Protein AF-A0A317H7R2-F1 (afdb_monomer)

Solvent-accessible surface area (backbone atoms only — not comparable to full-atom values): 7758 Å² total; per-residue (Å²): 132,55,76,67,57,53,51,50,55,53,49,49,56,51,42,71,75,39,52,66,72,58,45,40,70,77,37,49,67,60,42,48,53,51,49,52,54,48,41,72,77,32,52,66,64,45,52,50,52,52,50,52,52,50,52,54,27,52,51,52,42,46,50,53,43,46,78,61,69,45,32,14,74,84,82,58,56,56,90,51,72,85,49,46,42,78,44,60,78,50,73,88,76,59,88,72,79,92,72,51,65,94,66,59,69,70,59,52,52,61,56,50,72,55,33,46,41,20,31,60,65,60,45,49,35,38,76,72,64,77,42,90,133

Nearest PDB structures (foldseek):
  8fmh-assembly2_E  TM=5.798E-01  e=1.767E-01  Pseudomonas syringae

pLDDT: mean 85.84, std 14.34, range [45.94, 98.31]

Secondary structure (DSSP, 8-state):
--HHHHHHHHHHHHHHH-THHHHHHH-HHHHHHHHHHHHHH-HHHHHHHHHHHHHHHHHHHHHHHHHTTSS-TTT---S-GGGEEEEES-GGG--S--SSSSS-HHHHHHHHTTEEEEEHHHHHHHHTTSS--

Sequence (133 aa):
MTRSVRKYLSNKRWNERNPDRNWAKLHRKEATVRLAGWKIRNPEKYKQHMLNTKIARQNKLKQLKEDFGGKCKVCGYMKCMSALEFHHLDPKTKLFTISGGKAPWAEIVEEAKKCVLLCSNCHREVEEGLISL

Mean predicted aligned error: 9.08 Å

Structure (mmCIF, N/CA/C/O backbone):
data_AF-A0A317H7R2-F1
#
_entry.id   AF-A0A317H7R2-F1
#
loop_
_atom_site.group_PDB
_atom_site.id
_atom_site.type_symbol
_atom_site.label_atom_id
_atom_site.label_alt_id
_atom_site.label_comp_id
_atom_site.label_asym_id
_atom_site.label_entity_id
_atom_site.label_seq_id
_atom_site.pdbx_PDB_ins_code
_atom_site.Cartn_x
_atom_site.Cartn_y
_atom_site.Cartn_z
_atom_site.occupancy
_atom_site.B_iso_or_equiv
_atom_site.auth_seq_id
_atom_site.auth_comp_id
_atom_site.auth_asym_id
_atom_site.auth_atom_id
_at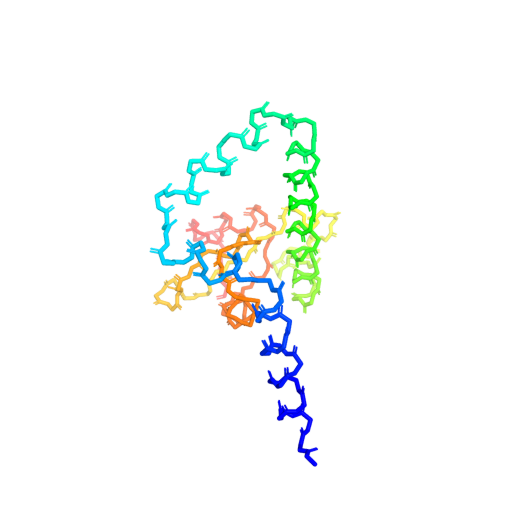om_site.pdbx_PDB_model_num
ATOM 1 N N . MET A 1 1 ? -18.210 0.129 -35.845 1.00 57.56 1 MET A N 1
ATOM 2 C CA . MET A 1 1 ? -17.219 -0.662 -35.069 1.00 57.56 1 MET A CA 1
ATOM 3 C C . MET A 1 1 ? -17.342 -0.321 -33.593 1.00 57.56 1 MET A C 1
ATOM 5 O O . MET A 1 1 ? -17.414 0.860 -33.270 1.00 57.56 1 MET A O 1
ATOM 9 N N . THR A 1 2 ? -17.367 -1.318 -32.704 1.00 59.19 2 THR A N 1
ATOM 10 C CA . THR A 1 2 ? -17.482 -1.083 -31.254 1.00 59.19 2 THR A CA 1
ATOM 11 C C . THR A 1 2 ? -16.229 -0.391 -30.702 1.00 59.19 2 THR A C 1
ATOM 13 O O . THR A 1 2 ? -15.130 -0.509 -31.254 1.00 59.19 2 THR A O 1
ATOM 16 N N . ARG A 1 3 ? -16.373 0.334 -29.584 1.00 45.97 3 ARG A N 1
ATOM 17 C CA . ARG A 1 3 ? -15.266 1.043 -28.909 1.00 45.97 3 ARG A CA 1
ATOM 18 C C . ARG A 1 3 ? -14.098 0.101 -28.568 1.00 45.97 3 ARG A C 1
ATOM 20 O O . ARG A 1 3 ? -12.939 0.504 -28.643 1.00 45.97 3 ARG A O 1
ATOM 27 N N . SER A 1 4 ? -14.416 -1.164 -28.281 1.00 48.97 4 SER A N 1
ATOM 28 C CA . SER A 1 4 ? -13.451 -2.243 -28.043 1.00 48.97 4 SER A CA 1
ATOM 29 C C . SER A 1 4 ? -12.624 -2.573 -29.295 1.00 48.97 4 SER A C 1
ATOM 31 O O . SER A 1 4 ? -11.393 -2.559 -29.250 1.00 48.97 4 SER A O 1
ATOM 33 N N . VAL A 1 5 ? -13.279 -2.736 -30.451 1.00 57.38 5 VAL A N 1
ATOM 34 C CA . VAL A 1 5 ? -12.617 -3.038 -31.734 1.00 57.38 5 VAL A CA 1
ATOM 35 C C . VAL A 1 5 ? -11.703 -1.891 -32.180 1.00 57.38 5 VAL A C 1
ATOM 37 O O . VAL A 1 5 ? -10.583 -2.126 -32.630 1.00 57.38 5 VAL A O 1
ATOM 40 N N . ARG A 1 6 ? -12.117 -0.632 -31.978 1.00 53.28 6 ARG A N 1
ATOM 41 C CA . ARG A 1 6 ? -11.296 0.549 -32.315 1.00 53.28 6 ARG A CA 1
ATOM 42 C C . ARG A 1 6 ? -10.013 0.627 -31.479 1.00 53.28 6 ARG A C 1
ATOM 44 O O . ARG A 1 6 ? -8.946 0.918 -32.015 1.00 53.28 6 ARG A O 1
ATOM 51 N N . LYS A 1 7 ? -10.104 0.320 -30.179 1.00 45.94 7 LYS A N 1
ATOM 52 C CA . LYS A 1 7 ? -8.955 0.284 -29.260 1.00 45.94 7 LYS A CA 1
ATOM 53 C C . LYS A 1 7 ? -7.995 -0.858 -29.603 1.00 45.94 7 LYS A C 1
ATOM 55 O O . LYS A 1 7 ? -6.784 -0.649 -29.601 1.00 45.94 7 LYS A O 1
ATOM 60 N N . TYR A 1 8 ? -8.525 -2.030 -29.960 1.00 61.28 8 TYR A N 1
ATOM 61 C CA . TYR A 1 8 ? -7.722 -3.162 -30.426 1.00 61.28 8 TYR A CA 1
ATOM 62 C C . TYR A 1 8 ? -6.954 -2.831 -31.713 1.00 61.28 8 TYR A C 1
ATOM 64 O O . TYR A 1 8 ? -5.736 -2.984 -31.746 1.00 61.28 8 TYR A O 1
ATOM 72 N N . LEU A 1 9 ? -7.624 -2.296 -32.740 1.00 60.50 9 LEU A N 1
ATOM 73 C CA . LEU A 1 9 ? -6.987 -1.937 -34.015 1.00 60.50 9 LEU A CA 1
ATOM 74 C C . LEU A 1 9 ? -5.954 -0.807 -33.866 1.00 60.50 9 LEU A C 1
ATOM 76 O O . LEU A 1 9 ? -4.895 -0.854 -34.491 1.00 60.50 9 LEU A O 1
ATOM 80 N N . SER A 1 10 ? -6.224 0.177 -33.002 1.00 61.72 10 SER A N 1
ATOM 81 C CA . SER A 1 10 ? -5.265 1.238 -32.666 1.00 61.72 10 SER A CA 1
ATOM 82 C C . SER A 1 10 ? -4.021 0.680 -31.972 1.00 61.72 10 SER A C 1
ATOM 84 O O . SER A 1 10 ? -2.902 1.046 -32.325 1.00 61.72 10 SER A O 1
ATOM 86 N N . ASN A 1 11 ? -4.200 -0.238 -31.017 1.00 56.22 11 ASN A N 1
ATOM 87 C CA . ASN A 1 11 ? -3.087 -0.915 -30.353 1.00 56.22 11 ASN A CA 1
ATOM 88 C C . ASN A 1 11 ? -2.312 -1.818 -31.321 1.00 56.22 11 ASN A C 1
ATOM 90 O O . ASN A 1 11 ? -1.088 -1.850 -31.258 1.00 56.22 11 ASN A O 1
ATOM 94 N N . LYS A 1 12 ? -3.000 -2.511 -32.238 1.00 60.38 12 LYS A N 1
ATOM 95 C CA . LYS A 1 12 ? -2.384 -3.363 -33.263 1.00 60.38 12 LYS A CA 1
ATOM 96 C C . LYS A 1 12 ? -1.465 -2.548 -34.179 1.00 60.38 12 LYS A C 1
ATOM 98 O O . LYS A 1 12 ? -0.279 -2.847 -34.240 1.00 60.38 12 LYS A O 1
ATOM 103 N N . ARG A 1 13 ? -1.959 -1.445 -34.755 1.00 62.78 13 ARG A N 1
ATOM 104 C CA . ARG A 1 13 ? -1.149 -0.524 -35.579 1.00 62.78 13 ARG A CA 1
ATOM 105 C C . ARG A 1 13 ? 0.015 0.104 -34.811 1.00 62.78 13 ARG A C 1
ATOM 107 O O . ARG A 1 13 ? 1.092 0.296 -35.365 1.00 62.78 13 ARG A O 1
ATOM 114 N N . TRP A 1 14 ? -0.188 0.441 -33.537 1.00 55.31 14 TRP A N 1
ATOM 115 C CA . TRP A 1 14 ? 0.873 0.991 -32.691 1.00 55.31 14 TRP A CA 1
ATOM 116 C C . TRP A 1 14 ? 1.971 -0.047 -32.407 1.00 55.31 14 TRP A C 1
ATOM 118 O O . TRP A 1 14 ? 3.150 0.298 -32.442 1.00 55.31 14 TRP A O 1
ATOM 128 N N . ASN A 1 15 ? 1.594 -1.312 -32.185 1.00 56.88 15 ASN A N 1
ATOM 129 C CA . ASN A 1 15 ? 2.515 -2.433 -31.969 1.00 56.88 15 ASN A CA 1
ATOM 130 C C . ASN A 1 15 ? 3.248 -2.850 -33.256 1.00 56.88 15 ASN A C 1
ATOM 132 O O . ASN A 1 15 ? 4.425 -3.179 -33.189 1.00 56.88 15 ASN A O 1
ATOM 136 N N . GLU A 1 16 ? 2.591 -2.794 -34.418 1.00 63.56 16 GLU A N 1
ATOM 137 C CA . GLU A 1 16 ? 3.219 -3.016 -35.733 1.00 63.56 16 GLU A CA 1
ATOM 138 C C . GLU A 1 16 ? 4.296 -1.957 -36.027 1.00 63.56 16 GLU A C 1
ATOM 140 O O . GLU A 1 16 ? 5.357 -2.277 -36.549 1.00 63.56 16 GLU A O 1
ATOM 145 N N . ARG A 1 17 ? 4.059 -0.699 -35.624 1.00 61.34 17 ARG A N 1
ATOM 146 C CA . ARG A 1 17 ? 5.021 0.414 -35.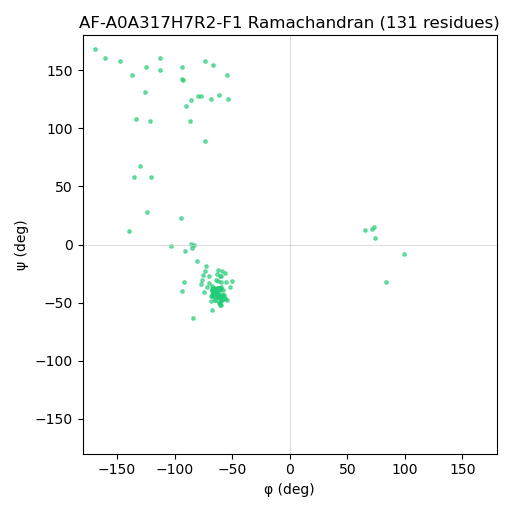745 1.00 61.34 17 ARG A CA 1
ATOM 147 C C . ARG A 1 17 ? 6.090 0.445 -34.646 1.00 61.34 17 ARG A C 1
ATOM 149 O O . ARG A 1 17 ? 7.065 1.173 -34.778 1.00 61.34 17 ARG A O 1
ATOM 156 N N . ASN A 1 18 ? 5.904 -0.307 -33.561 1.00 54.84 18 ASN A N 1
ATOM 157 C CA . ASN A 1 18 ? 6.843 -0.421 -32.439 1.00 54.84 18 ASN 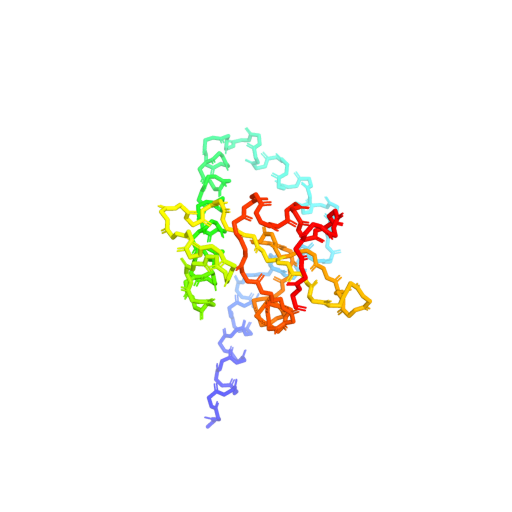A CA 1
ATOM 158 C C . ASN A 1 18 ? 7.099 -1.908 -32.118 1.00 54.84 18 ASN A C 1
ATOM 160 O O . ASN A 1 18 ? 6.690 -2.388 -31.049 1.00 54.84 18 ASN A O 1
ATOM 164 N N . PRO A 1 19 ? 7.771 -2.646 -33.024 1.00 54.41 19 PRO A N 1
ATOM 165 C CA . PRO A 1 19 ? 7.996 -4.092 -32.894 1.00 54.41 19 PRO A CA 1
ATOM 166 C C . PRO A 1 19 ? 8.765 -4.472 -31.613 1.00 54.41 19 PRO A C 1
ATOM 168 O O . PRO A 1 19 ? 8.585 -5.568 -31.074 1.00 54.41 19 PRO A O 1
ATOM 171 N N . ASP A 1 20 ? 9.525 -3.525 -31.055 1.00 59.12 20 ASP A N 1
ATOM 172 C CA . ASP A 1 20 ? 10.260 -3.610 -29.788 1.00 59.12 20 ASP A CA 1
ATOM 173 C C . ASP A 1 20 ? 9.424 -4.114 -28.592 1.00 59.12 20 ASP A C 1
ATOM 175 O O . ASP A 1 20 ? 9.965 -4.785 -27.707 1.00 59.12 20 ASP A O 1
ATOM 179 N N . ARG A 1 21 ? 8.105 -3.846 -28.541 1.00 56.94 21 ARG A N 1
ATOM 180 C CA . ARG A 1 21 ? 7.256 -4.295 -27.414 1.00 56.94 21 ARG A CA 1
ATOM 181 C C . ARG A 1 21 ? 7.021 -5.808 -27.377 1.00 56.94 21 ARG A C 1
ATOM 183 O O . ARG A 1 21 ? 6.888 -6.355 -26.282 1.00 56.94 21 ARG A O 1
ATOM 190 N N . ASN A 1 22 ? 6.951 -6.474 -28.531 1.00 62.88 22 ASN A N 1
ATOM 191 C CA . ASN A 1 22 ? 6.857 -7.938 -28.605 1.00 62.88 22 ASN A CA 1
ATOM 192 C C . ASN A 1 22 ? 8.241 -8.584 -28.723 1.00 62.88 22 ASN A C 1
ATOM 194 O O . ASN A 1 22 ? 8.452 -9.647 -28.139 1.00 62.88 22 ASN A O 1
ATOM 198 N N . TRP A 1 23 ? 9.200 -7.915 -29.376 1.00 71.06 23 TRP A N 1
ATOM 199 C CA . TRP A 1 23 ? 10.588 -8.373 -29.454 1.00 71.06 23 TRP A CA 1
ATOM 200 C C . TRP A 1 23 ? 11.176 -8.628 -28.064 1.00 71.06 23 TRP A C 1
ATOM 202 O O . TRP A 1 23 ? 11.664 -9.721 -27.808 1.00 71.06 23 TRP A O 1
ATOM 212 N N . ALA A 1 24 ? 11.009 -7.697 -27.116 1.00 70.56 24 ALA A N 1
ATOM 213 C CA . ALA A 1 24 ? 11.544 -7.858 -25.761 1.00 70.56 24 ALA A CA 1
ATOM 214 C C . ALA A 1 24 ? 10.941 -9.040 -24.975 1.00 70.56 24 ALA A C 1
ATOM 216 O O . ALA A 1 24 ? 11.588 -9.575 -24.074 1.00 70.56 24 ALA A O 1
ATOM 217 N N . LYS A 1 25 ? 9.709 -9.461 -25.302 1.00 75.12 25 LYS A N 1
ATOM 218 C CA . LYS A 1 25 ? 9.090 -10.657 -24.705 1.00 75.12 25 LYS A CA 1
ATOM 219 C C . LYS A 1 25 ? 9.689 -11.943 -25.272 1.00 75.12 25 LYS A C 1
ATOM 221 O O . LYS A 1 25 ? 9.910 -12.881 -24.512 1.00 75.12 25 LYS A O 1
ATOM 226 N N . LEU A 1 26 ? 9.938 -11.959 -26.581 1.00 79.19 26 LEU A N 1
ATOM 227 C CA . LEU A 1 26 ? 10.513 -13.091 -27.311 1.00 79.19 26 LEU A CA 1
ATOM 228 C C . LEU A 1 26 ? 12.033 -13.219 -27.082 1.00 79.19 26 LEU A C 1
ATOM 230 O O . LEU A 1 26 ? 12.552 -14.324 -27.059 1.00 79.19 26 LEU A O 1
ATOM 234 N N . HIS A 1 27 ? 12.727 -12.100 -26.860 1.00 80.94 27 HIS A N 1
ATOM 235 C CA . HIS A 1 27 ? 14.190 -11.978 -26.782 1.00 80.94 27 HIS A CA 1
ATOM 236 C C . HIS A 1 27 ? 14.585 -11.423 -25.409 1.00 80.94 27 HIS A C 1
ATOM 238 O O . HIS A 1 27 ? 15.136 -10.328 -25.259 1.00 80.94 27 HIS A O 1
ATOM 244 N N . ARG A 1 28 ? 14.180 -12.136 -24.352 1.00 77.25 28 ARG A N 1
ATOM 245 C CA . ARG A 1 28 ? 14.269 -11.638 -22.970 1.00 77.25 28 ARG A CA 1
ATOM 246 C C . ARG A 1 28 ? 15.721 -11.373 -22.546 1.00 77.25 28 ARG A C 1
ATOM 248 O O . ARG A 1 28 ? 15.979 -10.400 -21.830 1.00 77.25 28 ARG A O 1
ATOM 255 N N . LYS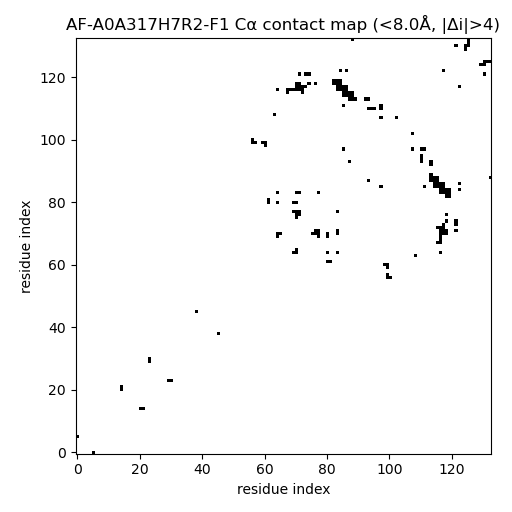 A 1 29 ? 16.664 -12.222 -22.975 1.00 83.31 29 LYS A N 1
ATOM 256 C CA . LYS A 1 29 ? 18.094 -12.106 -22.634 1.00 83.31 29 LYS A CA 1
ATOM 257 C C . LYS A 1 29 ? 18.700 -10.869 -23.299 1.00 83.31 29 LYS A C 1
ATOM 259 O O . LYS A 1 29 ? 19.284 -10.026 -22.625 1.00 83.31 29 LYS A O 1
ATOM 264 N N . GLU A 1 30 ? 18.459 -10.699 -24.589 1.00 81.62 30 GLU A N 1
ATOM 265 C CA . GLU A 1 30 ? 18.934 -9.589 -25.409 1.00 81.62 30 GLU A CA 1
ATOM 266 C C . GLU A 1 30 ? 18.320 -8.262 -24.956 1.00 81.62 30 GLU A C 1
ATOM 268 O O . GLU A 1 30 ? 19.019 -7.258 -24.827 1.00 81.62 30 GLU A O 1
ATOM 273 N N . ALA A 1 31 ? 17.028 -8.251 -24.619 1.00 80.56 31 ALA A N 1
ATOM 274 C CA . ALA A 1 31 ? 16.364 -7.084 -24.046 1.00 80.56 31 ALA A CA 1
ATOM 275 C C . ALA A 1 31 ? 16.968 -6.674 -22.697 1.00 80.56 31 ALA A C 1
ATOM 277 O O . ALA A 1 31 ? 17.114 -5.479 -22.425 1.00 80.56 31 ALA A O 1
ATOM 278 N N . THR A 1 32 ? 17.356 -7.651 -21.871 1.00 85.38 32 THR A N 1
ATOM 279 C CA . THR A 1 32 ? 18.020 -7.407 -20.584 1.00 85.38 32 THR A CA 1
ATOM 280 C C . THR A 1 32 ? 19.387 -6.766 -20.795 1.00 85.38 32 THR A C 1
ATOM 282 O O . THR A 1 32 ? 19.677 -5.735 -20.186 1.00 85.38 32 THR A O 1
ATOM 285 N N . VAL A 1 33 ? 20.193 -7.315 -21.708 1.00 85.88 33 VAL A N 1
ATOM 286 C CA . VAL A 1 33 ? 21.509 -6.768 -22.070 1.00 85.88 33 VAL A CA 1
ATOM 287 C C . VAL A 1 33 ? 21.374 -5.362 -22.662 1.00 85.88 33 VAL A C 1
ATOM 289 O O . VAL A 1 33 ? 22.071 -4.439 -22.240 1.00 85.88 33 VAL A O 1
ATOM 292 N N . ARG A 1 34 ? 20.417 -5.149 -23.575 1.00 84.88 34 ARG A N 1
ATOM 293 C CA . ARG A 1 34 ? 20.145 -3.836 -24.180 1.00 84.88 34 ARG A CA 1
ATOM 294 C C . ARG A 1 34 ? 19.778 -2.799 -23.124 1.00 84.88 34 ARG A C 1
ATOM 296 O O . ARG A 1 34 ? 20.293 -1.680 -23.154 1.00 84.88 34 ARG A O 1
ATOM 303 N N . LEU A 1 35 ? 18.909 -3.168 -22.183 1.00 82.88 35 LEU A N 1
ATOM 304 C CA . LEU A 1 35 ? 18.508 -2.302 -21.081 1.00 82.88 35 LEU A CA 1
ATOM 305 C C . LEU A 1 35 ? 19.689 -2.000 -20.150 1.00 82.88 35 LEU A C 1
ATOM 307 O O . LEU A 1 35 ? 19.855 -0.849 -19.753 1.00 82.88 35 LEU A O 1
ATOM 311 N N . ALA A 1 36 ? 20.517 -2.995 -19.821 1.00 88.62 36 ALA A N 1
ATOM 312 C CA . ALA A 1 36 ? 21.724 -2.795 -19.021 1.00 88.62 36 ALA A CA 1
ATOM 313 C C . ALA A 1 36 ? 22.679 -1.796 -19.696 1.00 88.62 36 ALA A C 1
ATOM 315 O O . ALA A 1 36 ? 23.073 -0.810 -19.073 1.00 88.62 36 ALA A O 1
ATOM 316 N N . GLY A 1 37 ? 22.948 -1.966 -20.994 1.00 91.94 37 GLY A N 1
ATOM 317 C CA . GLY A 1 37 ? 23.758 -1.023 -21.766 1.00 91.94 37 GLY A CA 1
ATOM 318 C C . GLY A 1 37 ? 23.146 0.381 -21.832 1.00 91.94 37 GLY A C 1
ATOM 319 O O . GLY A 1 37 ? 23.859 1.374 -21.712 1.00 91.94 37 GLY A O 1
ATOM 320 N N . TRP A 1 38 ? 21.821 0.493 -21.972 1.00 91.75 38 TRP A N 1
ATOM 321 C CA . TRP A 1 38 ? 21.138 1.789 -21.946 1.00 91.75 38 TRP A CA 1
ATOM 322 C C . TRP A 1 38 ? 21.279 2.497 -20.593 1.00 91.75 38 TRP A C 1
ATOM 324 O O . TRP A 1 38 ? 21.553 3.696 -20.584 1.00 91.75 38 TRP A O 1
ATOM 334 N N . LYS A 1 39 ? 21.142 1.766 -19.475 1.00 91.56 39 LYS A N 1
ATOM 335 C CA . LYS A 1 39 ? 21.303 2.302 -18.110 1.00 91.56 39 LYS A CA 1
ATOM 336 C C . LYS A 1 39 ? 22.701 2.872 -17.896 1.00 91.56 39 LYS A C 1
ATOM 338 O O . LYS A 1 39 ? 22.817 3.989 -17.409 1.00 91.56 39 LYS A O 1
ATOM 343 N N . ILE A 1 40 ? 23.734 2.131 -18.308 1.00 93.38 40 ILE A N 1
ATOM 344 C CA . ILE A 1 40 ? 25.138 2.560 -18.201 1.00 93.38 40 ILE A CA 1
ATOM 345 C C . ILE A 1 40 ? 25.375 3.834 -19.022 1.00 93.38 40 ILE A C 1
ATOM 347 O O . ILE A 1 40 ? 25.994 4.770 -18.534 1.00 93.38 40 ILE A O 1
ATOM 351 N N . ARG A 1 41 ? 24.833 3.906 -20.245 1.00 95.44 41 ARG A N 1
ATOM 352 C CA . ARG A 1 41 ? 24.966 5.089 -21.116 1.00 95.44 41 ARG A CA 1
ATOM 353 C C . ARG A 1 41 ? 24.126 6.293 -20.675 1.00 95.44 41 ARG A C 1
ATOM 355 O O . ARG A 1 41 ? 24.366 7.395 -21.150 1.00 95.44 41 ARG A O 1
ATOM 362 N N . ASN A 1 42 ? 23.105 6.099 -19.837 1.00 95.19 42 ASN A N 1
ATOM 363 C CA . ASN A 1 42 ? 22.144 7.142 -19.459 1.00 95.19 42 ASN A CA 1
ATOM 364 C C . ASN A 1 42 ? 21.858 7.141 -17.942 1.00 95.19 42 ASN A C 1
ATOM 366 O O . ASN A 1 42 ? 20.694 7.000 -17.544 1.00 95.19 42 ASN A O 1
ATOM 370 N N . PRO A 1 43 ? 22.879 7.310 -17.082 1.00 95.19 43 PRO A N 1
ATOM 371 C CA . PRO A 1 43 ? 22.726 7.166 -15.634 1.00 95.19 43 PRO A CA 1
ATOM 372 C C . PRO A 1 43 ? 21.720 8.167 -15.050 1.00 95.19 43 PRO A C 1
ATOM 374 O O . PRO A 1 43 ? 20.825 7.769 -14.304 1.00 95.19 43 PRO A O 1
ATOM 377 N N . GLU A 1 44 ? 21.772 9.435 -15.466 1.00 96.88 44 GLU A N 1
ATOM 378 C CA . GLU A 1 44 ? 20.855 10.469 -14.968 1.00 96.88 44 GLU A CA 1
ATOM 379 C C . GLU A 1 44 ? 19.405 10.233 -15.400 1.00 96.88 44 GLU A C 1
ATOM 381 O O . GLU A 1 44 ? 18.489 10.298 -14.579 1.00 96.88 44 GLU A O 1
ATOM 386 N N . LYS A 1 45 ? 19.166 9.867 -16.667 1.00 94.56 45 LYS A N 1
ATOM 387 C CA . LYS A 1 45 ? 17.807 9.538 -17.135 1.00 94.56 45 LYS A CA 1
ATOM 388 C C . LYS A 1 45 ? 17.254 8.313 -16.410 1.00 94.56 45 LYS A C 1
ATOM 390 O O . LYS A 1 45 ? 16.069 8.283 -16.081 1.00 94.56 45 LYS A O 1
ATOM 395 N N . TYR A 1 46 ? 18.093 7.312 -16.142 1.00 92.75 46 TYR A N 1
ATOM 396 C CA . TYR A 1 46 ? 17.687 6.141 -15.373 1.00 92.75 46 TYR A CA 1
ATOM 397 C C . TYR A 1 46 ? 17.365 6.501 -13.916 1.00 92.75 46 TYR A C 1
ATOM 399 O O . TYR A 1 46 ? 16.315 6.102 -13.412 1.00 92.75 46 TYR A O 1
ATOM 407 N N . LYS A 1 47 ? 18.202 7.314 -13.263 1.00 95.62 47 LYS A N 1
ATOM 408 C CA . LYS A 1 47 ? 17.959 7.832 -11.909 1.00 95.62 47 LYS A CA 1
ATOM 409 C C . LYS A 1 47 ? 16.629 8.586 -11.829 1.00 95.62 47 LYS A C 1
ATOM 411 O O . LYS A 1 47 ? 15.816 8.294 -10.953 1.00 95.62 47 LYS A O 1
ATOM 416 N N . GLN A 1 48 ? 16.365 9.476 -12.786 1.00 95.69 48 GLN A N 1
ATOM 417 C CA . GLN A 1 48 ? 15.097 10.205 -12.888 1.00 95.69 48 GLN A CA 1
ATOM 418 C C . GLN A 1 48 ? 13.903 9.270 -13.111 1.00 95.69 48 GLN A C 1
ATOM 420 O O . GLN A 1 48 ? 12.882 9.385 -12.436 1.00 95.69 48 GLN A O 1
ATOM 425 N N . HIS A 1 49 ? 14.029 8.282 -14.000 1.00 91.75 49 HIS A N 1
ATOM 426 C CA . HIS A 1 49 ? 12.986 7.277 -14.215 1.00 91.75 49 HIS A CA 1
ATOM 427 C C . HIS A 1 49 ? 12.644 6.504 -12.929 1.00 91.75 49 HIS A C 1
ATOM 429 O O . HIS A 1 49 ? 11.466 6.295 -12.621 1.00 91.75 49 HIS A O 1
ATOM 435 N N . MET A 1 50 ? 13.659 6.103 -12.158 1.00 92.88 50 MET A N 1
ATOM 436 C CA . MET A 1 50 ? 13.473 5.403 -10.885 1.00 92.88 50 MET A CA 1
ATOM 437 C C . MET A 1 50 ? 12.795 6.293 -9.839 1.00 92.88 50 MET A C 1
ATOM 439 O O . MET A 1 50 ? 11.875 5.833 -9.157 1.00 92.88 50 MET A O 1
ATOM 443 N N . LEU A 1 51 ? 13.191 7.566 -9.752 1.00 95.12 51 LEU A N 1
ATOM 444 C CA . LEU A 1 51 ? 12.564 8.550 -8.869 1.00 95.12 51 LEU A CA 1
ATOM 445 C C . LEU A 1 51 ? 11.083 8.750 -9.218 1.00 95.12 51 LEU A C 1
ATOM 447 O O . LEU A 1 51 ? 10.222 8.588 -8.354 1.00 95.12 51 LEU A O 1
ATOM 451 N N . ASN A 1 52 ? 10.772 8.992 -10.492 1.00 94.38 52 ASN A N 1
ATOM 452 C CA . ASN A 1 52 ? 9.397 9.171 -10.965 1.00 94.38 52 ASN A CA 1
ATOM 453 C C . ASN A 1 52 ? 8.541 7.925 -10.716 1.00 94.38 52 ASN A C 1
ATOM 455 O O . ASN A 1 52 ? 7.387 8.025 -10.302 1.00 94.38 52 ASN A O 1
ATOM 459 N N . THR A 1 53 ? 9.119 6.736 -10.903 1.00 91.06 53 THR A N 1
ATOM 460 C CA . THR A 1 53 ? 8.444 5.468 -10.601 1.00 91.06 53 THR A CA 1
ATOM 461 C C . THR A 1 53 ? 8.144 5.335 -9.108 1.00 91.06 53 THR A C 1
ATOM 463 O O . THR A 1 53 ? 7.048 4.911 -8.742 1.00 91.06 53 THR A O 1
ATOM 466 N N . LYS A 1 54 ? 9.088 5.708 -8.233 1.00 91.69 54 LYS A N 1
ATOM 467 C CA . LYS A 1 54 ? 8.890 5.707 -6.777 1.00 91.69 54 LYS A CA 1
ATOM 468 C C . LYS A 1 54 ? 7.766 6.664 -6.373 1.00 91.69 54 LYS A C 1
ATOM 470 O O . LYS A 1 54 ? 6.847 6.235 -5.680 1.00 91.69 54 LYS A O 1
ATOM 475 N N . ILE A 1 55 ? 7.800 7.905 -6.862 1.00 92.81 55 ILE A N 1
ATOM 476 C CA . ILE A 1 55 ? 6.782 8.930 -6.581 1.00 92.81 55 ILE A CA 1
ATOM 477 C C . ILE A 1 55 ? 5.401 8.460 -7.049 1.00 92.81 55 ILE A C 1
ATOM 479 O O . ILE A 1 55 ? 4.441 8.488 -6.284 1.00 92.81 55 ILE A O 1
ATOM 483 N N . ALA A 1 56 ? 5.295 7.939 -8.275 1.00 91.12 56 ALA A N 1
ATOM 484 C CA . ALA A 1 56 ? 4.028 7.443 -8.808 1.00 91.12 56 ALA A CA 1
ATOM 485 C C . ALA A 1 56 ? 3.437 6.299 -7.964 1.00 91.12 56 ALA A C 1
ATOM 487 O O . ALA A 1 56 ? 2.224 6.245 -7.762 1.00 91.12 56 ALA A O 1
ATOM 488 N N . ARG A 1 57 ? 4.276 5.389 -7.449 1.00 89.50 57 ARG A N 1
ATOM 489 C CA . ARG A 1 57 ? 3.837 4.309 -6.547 1.00 89.50 57 ARG A CA 1
ATOM 490 C C . ARG A 1 57 ? 3.362 4.845 -5.201 1.00 89.50 57 ARG A C 1
ATOM 492 O O . ARG A 1 57 ? 2.318 4.414 -4.722 1.00 89.50 57 ARG A O 1
ATOM 499 N N . GLN A 1 58 ? 4.099 5.790 -4.620 1.00 91.25 58 GLN A N 1
ATOM 500 C CA . GLN A 1 58 ? 3.724 6.432 -3.360 1.00 91.25 58 GLN A CA 1
ATOM 501 C C . GLN A 1 58 ? 2.388 7.168 -3.485 1.00 91.25 58 GLN A C 1
ATOM 503 O O . GLN A 1 58 ? 1.519 6.976 -2.642 1.00 91.25 58 GLN A O 1
ATOM 508 N N . ASN A 1 59 ? 2.184 7.920 -4.569 1.00 92.38 59 ASN A N 1
ATOM 509 C CA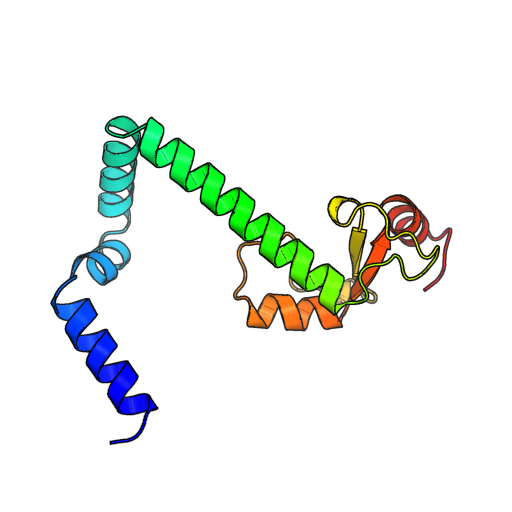 . ASN A 1 59 ? 0.933 8.638 -4.820 1.00 92.38 59 ASN A CA 1
ATOM 510 C C . ASN A 1 59 ? -0.255 7.685 -4.990 1.00 92.38 59 ASN A C 1
ATOM 512 O O . ASN A 1 59 ? -1.308 7.916 -4.408 1.00 92.38 59 ASN A O 1
ATOM 516 N N . LYS A 1 60 ? -0.082 6.578 -5.725 1.00 92.06 60 LYS A N 1
ATOM 517 C CA . LYS A 1 60 ? -1.129 5.551 -5.853 1.00 92.06 60 LYS A CA 1
ATOM 518 C C . LYS A 1 60 ? -1.482 4.911 -4.517 1.00 92.06 60 LYS A C 1
ATOM 520 O O . LYS A 1 60 ? -2.655 4.745 -4.213 1.00 92.06 60 LYS A O 1
ATOM 525 N N . LEU A 1 61 ? -0.477 4.548 -3.723 1.00 92.44 61 LEU A N 1
ATOM 526 C CA . LEU A 1 61 ? -0.713 3.952 -2.412 1.00 92.44 61 LEU A CA 1
ATOM 527 C C . LEU A 1 61 ? -1.367 4.953 -1.452 1.00 92.44 61 LEU A C 1
ATOM 529 O O . LEU A 1 61 ? -2.232 4.566 -0.677 1.00 92.44 61 LEU A O 1
ATOM 533 N N . LYS A 1 62 ? -0.982 6.232 -1.517 1.00 94.81 62 LYS A N 1
ATOM 534 C CA . LYS A 1 62 ? -1.626 7.309 -0.761 1.00 94.81 62 LYS A CA 1
ATOM 535 C C . LYS A 1 62 ? -3.107 7.425 -1.128 1.00 94.81 62 LYS A C 1
ATOM 537 O O . LYS A 1 62 ? -3.925 7.341 -0.222 1.00 94.81 62 LYS A O 1
ATOM 542 N N . GLN A 1 63 ? -3.426 7.518 -2.422 1.00 94.50 63 GLN A N 1
ATOM 543 C CA . GLN A 1 63 ? -4.810 7.576 -2.902 1.00 94.50 63 GLN A CA 1
ATOM 544 C C . GLN A 1 63 ? -5.620 6.373 -2.412 1.00 94.50 63 GLN A C 1
ATOM 546 O O . GLN A 1 63 ? -6.698 6.543 -1.866 1.00 94.50 63 GLN A O 1
ATOM 551 N N . LEU A 1 64 ? -5.064 5.160 -2.518 1.00 95.12 64 LEU A N 1
ATOM 552 C CA . LEU A 1 64 ? -5.735 3.955 -2.030 1.00 95.12 64 LEU A CA 1
ATOM 553 C C . LEU A 1 64 ? -6.071 4.055 -0.538 1.00 95.12 64 LEU A C 1
ATOM 555 O O . LEU A 1 64 ? -7.155 3.687 -0.118 1.00 95.12 64 LEU A O 1
ATOM 559 N N . LYS A 1 65 ? -5.149 4.554 0.286 1.00 96.50 65 LYS A N 1
ATOM 560 C CA . LYS A 1 65 ? -5.409 4.724 1.719 1.00 96.50 65 LYS A CA 1
ATOM 561 C C . LYS A 1 65 ? -6.468 5.801 1.987 1.00 96.50 65 LYS A C 1
ATOM 563 O O . LYS A 1 65 ? -7.245 5.647 2.923 1.00 96.50 65 LYS A O 1
ATOM 568 N N . GLU A 1 66 ? -6.507 6.872 1.194 1.00 96.44 66 GLU A N 1
ATOM 569 C CA . GLU A 1 66 ? -7.547 7.912 1.273 1.00 96.44 66 GLU A CA 1
ATOM 570 C C . GLU A 1 66 ? -8.927 7.344 0.918 1.00 96.44 66 GLU A C 1
ATOM 572 O O . GLU A 1 66 ? -9.875 7.541 1.677 1.00 96.44 66 GLU A O 1
ATOM 577 N N . ASP A 1 67 ? -9.016 6.548 -0.151 1.00 95.31 67 ASP A N 1
ATOM 578 C CA . ASP A 1 67 ? -10.248 5.868 -0.577 1.00 95.31 67 ASP A CA 1
ATOM 579 C C . ASP A 1 67 ? -10.778 4.900 0.503 1.00 95.31 67 ASP A C 1
ATOM 581 O O . ASP A 1 67 ? -11.979 4.662 0.606 1.00 95.31 67 ASP A O 1
ATOM 585 N N . PHE A 1 68 ? -9.885 4.378 1.350 1.00 94.94 68 PHE A N 1
ATOM 586 C CA . PHE A 1 68 ? -10.190 3.500 2.486 1.00 94.94 68 PHE A CA 1
ATOM 587 C C . PHE A 1 68 ? -10.340 4.260 3.819 1.00 94.94 68 PHE A C 1
ATOM 589 O O . PHE A 1 68 ? -10.194 3.694 4.903 1.00 94.94 68 PHE A O 1
ATOM 596 N N . GLY A 1 69 ? -10.654 5.556 3.747 1.00 95.81 69 GLY A N 1
ATOM 597 C CA . GLY A 1 69 ? -11.026 6.399 4.884 1.00 95.81 69 GLY A CA 1
ATOM 598 C C . GLY A 1 69 ? -9.902 7.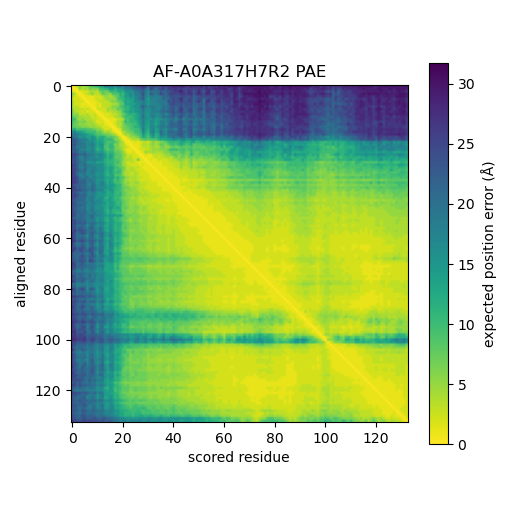275 5.436 1.00 95.81 69 GLY A C 1
ATOM 599 O O . GLY A 1 69 ? -10.169 8.123 6.285 1.00 95.81 69 GLY A O 1
ATOM 600 N N . GLY A 1 70 ? -8.660 7.099 4.975 1.00 97.31 70 GLY A N 1
ATOM 601 C CA . GLY A 1 70 ? -7.546 8.013 5.251 1.00 97.31 70 GLY A CA 1
ATOM 602 C C . GLY A 1 70 ? -7.104 8.112 6.714 1.00 97.31 70 GLY A C 1
ATOM 603 O O . GLY A 1 70 ? -6.345 9.012 7.068 1.00 97.31 70 GLY A O 1
ATOM 604 N N . LYS A 1 71 ? -7.571 7.208 7.579 1.00 98.12 71 LYS A N 1
ATOM 605 C CA . LYS A 1 71 ? -7.289 7.230 9.016 1.00 98.12 71 LYS A CA 1
ATOM 606 C C . LYS A 1 71 ? -7.225 5.831 9.609 1.00 98.12 71 LYS A C 1
ATOM 608 O O . LYS A 1 71 ? -7.810 4.895 9.073 1.00 98.12 71 LYS A O 1
ATOM 613 N N . CYS A 1 72 ? -6.548 5.708 10.746 1.00 98.31 72 CYS A N 1
ATOM 614 C CA . CYS A 1 72 ? -6.551 4.487 11.540 1.00 98.31 72 CYS A CA 1
ATOM 615 C C . CYS A 1 72 ? -7.975 4.169 12.023 1.00 98.31 72 CYS A C 1
ATOM 617 O O . CYS A 1 72 ? -8.624 5.018 12.636 1.00 98.31 72 CYS A O 1
ATOM 619 N N . LYS A 1 73 ? -8.439 2.939 11.788 1.00 97.75 73 LYS A N 1
ATOM 620 C CA . LYS A 1 73 ? -9.751 2.447 12.231 1.00 97.75 73 LYS A CA 1
ATOM 621 C C . LYS A 1 73 ? -9.881 2.387 13.757 1.00 97.75 73 LYS A C 1
ATOM 623 O O . LYS A 1 73 ? -10.981 2.586 14.258 1.00 97.75 73 LYS A O 1
ATOM 628 N N . VAL A 1 74 ? -8.775 2.146 14.463 1.00 97.81 74 VAL A N 1
ATOM 629 C CA . VAL A 1 74 ? -8.727 2.003 15.927 1.00 97.81 74 VAL A CA 1
ATOM 630 C C . VAL A 1 74 ? -8.631 3.368 16.615 1.00 97.81 74 VAL A C 1
ATOM 632 O O . VAL A 1 74 ? -9.543 3.767 17.326 1.00 97.81 74 VAL A O 1
ATOM 635 N N . CYS A 1 75 ? -7.548 4.117 16.383 1.00 97.56 75 CYS A N 1
ATOM 636 C CA . CYS A 1 75 ? -7.259 5.351 17.129 1.00 97.56 75 CYS A CA 1
ATOM 637 C C . CYS A 1 75 ? -7.558 6.651 16.362 1.00 97.56 75 CYS A C 1
ATOM 639 O O . CYS A 1 75 ? -7.317 7.742 16.871 1.00 97.56 75 CYS A O 1
ATOM 641 N N . GLY A 1 76 ? -8.020 6.570 15.110 1.00 97.88 76 GLY A N 1
ATOM 642 C CA . GLY A 1 76 ? -8.345 7.748 14.298 1.00 97.88 76 GLY A CA 1
ATOM 643 C C . GLY A 1 76 ? -7.144 8.539 13.763 1.00 97.88 76 GLY A C 1
ATOM 644 O O . GLY A 1 76 ? -7.344 9.582 13.142 1.00 97.88 76 GLY A O 1
ATOM 645 N N . TYR A 1 77 ? -5.902 8.074 13.958 1.00 98.19 77 TYR A N 1
ATOM 646 C CA . TYR A 1 77 ? -4.705 8.745 13.436 1.00 98.19 77 TYR A CA 1
ATOM 647 C C . TYR A 1 77 ? -4.806 9.002 11.924 1.00 98.19 77 TYR A C 1
ATOM 649 O O . TYR A 1 77 ? -4.998 8.065 11.156 1.00 98.19 77 TYR A O 1
ATOM 657 N N . MET A 1 78 ? -4.627 10.259 11.504 1.00 97.56 78 MET A N 1
ATOM 658 C CA . M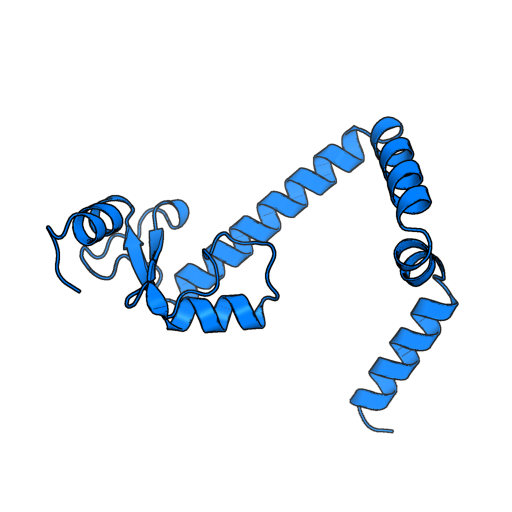ET A 1 78 ? -4.750 10.691 10.099 1.00 97.56 78 MET A CA 1
ATOM 659 C C . MET A 1 78 ? -3.686 11.715 9.667 1.00 97.56 78 MET A C 1
ATOM 661 O O . MET A 1 78 ? -3.797 12.339 8.619 1.00 97.56 78 MET A O 1
ATOM 665 N N . LYS A 1 79 ? -2.648 11.934 10.488 1.00 96.56 79 LYS A N 1
ATOM 666 C CA . LYS A 1 79 ? -1.652 12.997 10.244 1.00 96.56 79 LYS A CA 1
ATOM 667 C C . LYS A 1 79 ? -0.645 12.635 9.149 1.00 96.56 79 LYS A C 1
ATOM 669 O O . LYS A 1 79 ? -0.191 13.509 8.419 1.00 96.56 79 LYS A O 1
ATOM 674 N N . CYS A 1 80 ? -0.276 11.357 9.039 1.00 95.94 80 CYS A N 1
ATOM 675 C CA . CYS A 1 80 ? 0.707 10.878 8.070 1.00 95.94 80 CYS A CA 1
ATOM 676 C C . CYS A 1 80 ? 0.202 9.624 7.353 1.00 95.94 80 CYS A C 1
ATOM 678 O O . CYS A 1 80 ? 0.207 8.531 7.914 1.00 95.94 80 CYS A O 1
ATOM 680 N N . MET A 1 81 ? -0.160 9.766 6.076 1.00 95.06 81 MET A N 1
ATOM 681 C CA . MET A 1 81 ? -0.619 8.652 5.234 1.00 95.06 81 MET A CA 1
ATOM 682 C C . MET A 1 81 ? 0.426 7.541 5.079 1.00 95.06 81 MET A C 1
ATOM 684 O O . MET A 1 81 ? 0.083 6.381 4.855 1.00 95.06 81 MET A O 1
ATOM 688 N N . SER A 1 82 ? 1.713 7.874 5.190 1.00 94.06 82 SER A N 1
ATOM 689 C CA . SER A 1 82 ? 2.793 6.885 5.135 1.00 94.06 82 SER A CA 1
ATOM 690 C C . SER A 1 82 ? 2.832 5.989 6.372 1.00 94.06 82 SER A C 1
ATOM 692 O O . SER A 1 82 ? 3.258 4.851 6.236 1.00 94.06 82 SER A O 1
ATOM 694 N N . ALA A 1 83 ? 2.350 6.467 7.524 1.00 96.00 83 ALA A N 1
ATOM 695 C CA . ALA A 1 83 ? 2.283 5.705 8.773 1.00 96.00 83 ALA A CA 1
ATOM 696 C C . ALA A 1 83 ? 1.009 4.851 8.898 1.00 96.00 83 ALA A C 1
ATOM 698 O O . ALA A 1 83 ? 0.796 4.219 9.926 1.00 96.00 83 ALA A O 1
ATOM 699 N N . LEU A 1 84 ? 0.133 4.875 7.889 1.00 97.25 84 LEU A N 1
ATOM 700 C CA . LEU A 1 84 ? -1.030 3.995 7.813 1.00 97.25 84 LEU A CA 1
ATOM 701 C C . LEU A 1 84 ? -0.693 2.730 7.020 1.00 97.25 84 LEU A C 1
ATOM 703 O O . LEU A 1 84 ? -0.006 2.802 6.004 1.00 97.25 84 LEU A O 1
ATOM 707 N N . GLU A 1 85 ? -1.200 1.582 7.432 1.00 95.94 85 GLU A N 1
ATOM 708 C CA . GLU A 1 85 ? -0.886 0.259 6.899 1.00 95.94 85 GLU A CA 1
ATOM 709 C C . GLU A 1 85 ? -2.173 -0.556 6.740 1.00 95.94 85 GLU A C 1
ATOM 711 O O . GLU A 1 85 ? -3.126 -0.395 7.503 1.00 95.94 85 GLU A O 1
ATOM 716 N N . PHE A 1 86 ? -2.215 -1.405 5.712 1.00 96.19 86 PHE A N 1
ATOM 717 C CA . PHE A 1 86 ? -3.343 -2.300 5.467 1.00 96.19 86 PHE A CA 1
ATOM 718 C C . PHE A 1 86 ? -3.157 -3.591 6.262 1.00 96.19 86 PHE A C 1
ATOM 720 O O . PHE A 1 86 ? -2.354 -4.447 5.880 1.00 96.19 86 PHE A O 1
ATOM 727 N N . HIS A 1 87 ? -3.932 -3.728 7.331 1.00 95.44 87 HIS A N 1
ATOM 728 C CA . HIS A 1 87 ? -4.016 -4.942 8.125 1.00 95.44 87 HIS A CA 1
ATOM 729 C C . HIS A 1 87 ? -5.045 -5.890 7.511 1.00 95.44 87 HIS A C 1
ATOM 731 O O . HIS A 1 87 ? -6.191 -5.492 7.317 1.00 95.44 87 HIS A O 1
ATOM 737 N N . HIS A 1 88 ? -4.664 -7.128 7.201 1.00 95.25 88 HIS A N 1
ATOM 738 C CA . HIS A 1 88 ? -5.612 -8.118 6.678 1.00 95.25 88 HIS A CA 1
ATOM 739 C C . HIS A 1 88 ? -6.418 -8.702 7.838 1.00 95.25 88 HIS A C 1
ATOM 741 O O . HIS A 1 88 ? -5.814 -9.185 8.787 1.00 95.25 88 HIS A O 1
ATOM 747 N N . LEU A 1 89 ? -7.752 -8.699 7.741 1.00 92.62 89 LEU A N 1
ATOM 748 C CA . LEU A 1 89 ? -8.616 -9.249 8.797 1.00 92.62 89 LEU A CA 1
ATOM 749 C C . LEU A 1 89 ? -8.485 -10.773 8.924 1.00 92.62 89 LEU A C 1
ATOM 751 O O . LEU A 1 89 ? -8.471 -11.303 10.028 1.00 92.62 89 LEU A O 1
ATOM 755 N N . ASP A 1 90 ? -8.358 -11.474 7.794 1.00 91.44 90 ASP A N 1
ATOM 756 C CA . ASP A 1 90 ? -8.052 -12.905 7.764 1.00 91.44 90 ASP A CA 1
ATOM 757 C C . ASP A 1 90 ? -6.753 -13.152 6.978 1.00 91.44 90 ASP A C 1
ATOM 759 O O . ASP A 1 90 ? -6.761 -13.096 5.737 1.00 91.44 90 ASP A O 1
ATOM 763 N N . PRO A 1 91 ? -5.640 -13.479 7.664 1.00 88.06 91 PRO A N 1
ATOM 764 C CA . PRO A 1 91 ? -4.371 -13.818 7.029 1.00 88.06 91 PRO A CA 1
ATOM 765 C C . PRO A 1 91 ? -4.458 -14.972 6.021 1.00 88.06 91 PRO A C 1
ATOM 767 O O . PRO A 1 91 ? -3.633 -15.031 5.111 1.00 88.06 91 PRO A O 1
ATOM 770 N N . LYS A 1 92 ? -5.443 -15.875 6.136 1.00 90.44 92 LYS A N 1
ATOM 771 C CA . LYS A 1 92 ? -5.626 -17.009 5.211 1.00 90.44 92 LYS A CA 1
ATOM 772 C C . LYS A 1 92 ? -6.173 -16.582 3.850 1.00 90.44 92 LYS A C 1
ATOM 774 O O . LYS A 1 92 ? -5.977 -17.291 2.867 1.00 90.44 92 LYS A O 1
ATOM 779 N N . THR A 1 93 ? -6.841 -15.430 3.775 1.00 87.94 93 THR A N 1
ATOM 780 C CA . THR A 1 93 ? -7.421 -14.893 2.526 1.00 87.94 93 THR A CA 1
ATOM 781 C C . THR A 1 93 ? -6.473 -13.968 1.760 1.00 87.94 93 THR A C 1
ATOM 783 O O . THR A 1 93 ? -6.797 -13.528 0.647 1.00 87.94 93 THR A O 1
ATOM 786 N N . LYS A 1 94 ? -5.310 -13.678 2.356 1.00 91.50 94 LYS A N 1
ATOM 787 C CA . LYS A 1 94 ? -4.264 -12.828 1.799 1.00 91.50 94 LYS A CA 1
ATOM 788 C C . LYS A 1 94 ? -3.611 -13.492 0.592 1.00 91.50 94 LYS A C 1
ATOM 790 O O . LYS A 1 94 ? -3.050 -14.581 0.685 1.00 91.50 94 LYS A O 1
ATOM 795 N N . LEU A 1 95 ? -3.607 -12.780 -0.526 1.00 88.19 95 LEU A N 1
ATOM 796 C CA . LEU A 1 95 ? -2.866 -13.134 -1.731 1.00 88.19 95 LEU A CA 1
ATOM 797 C C . LEU A 1 95 ? -1.499 -12.449 -1.756 1.00 88.19 95 LEU A C 1
ATOM 799 O O . LEU A 1 95 ? -0.507 -13.053 -2.163 1.00 88.19 95 LEU A O 1
ATOM 803 N N . PHE A 1 96 ? -1.424 -11.185 -1.328 1.00 89.81 96 PHE A N 1
ATOM 804 C CA . PHE A 1 96 ? -0.172 -10.429 -1.325 1.00 89.81 96 PHE A CA 1
ATOM 805 C C . PHE A 1 96 ? -0.204 -9.227 -0.377 1.00 89.81 96 PHE A C 1
ATOM 807 O O . PHE A 1 96 ? -1.243 -8.713 0.007 1.00 89.81 96 PHE A O 1
ATOM 814 N N . THR A 1 97 ? 0.975 -8.723 -0.007 1.00 88.44 97 THR A N 1
ATOM 815 C CA . THR A 1 97 ? 1.079 -7.492 0.790 1.00 88.44 97 THR A CA 1
ATOM 816 C C . THR A 1 97 ? 0.846 -6.250 -0.076 1.00 88.44 97 THR A C 1
ATOM 818 O O . THR A 1 97 ? 1.542 -6.028 -1.074 1.00 88.44 97 THR A O 1
ATOM 821 N N . ILE A 1 98 ? -0.062 -5.378 0.361 1.00 88.56 98 ILE A N 1
ATOM 822 C CA . ILE A 1 98 ? -0.390 -4.112 -0.304 1.00 88.56 98 ILE A CA 1
ATOM 823 C C . ILE A 1 98 ? 0.739 -3.097 -0.083 1.00 88.56 98 ILE A C 1
ATOM 825 O O . ILE A 1 98 ? 0.752 -2.336 0.878 1.00 88.56 98 ILE A O 1
ATOM 829 N N . SER A 1 99 ? 1.720 -3.095 -0.987 1.00 77.06 99 SER A N 1
ATOM 830 C CA . SER A 1 99 ? 2.944 -2.277 -0.874 1.00 77.06 99 SER A CA 1
ATOM 831 C C . SER A 1 99 ? 3.195 -1.357 -2.081 1.00 77.06 99 SER A C 1
ATOM 833 O O . SER A 1 99 ? 4.324 -0.987 -2.395 1.00 77.06 99 SER A O 1
ATOM 835 N N . GLY A 1 100 ? 2.133 -0.943 -2.779 1.00 69.25 100 GLY A N 1
ATOM 836 C CA . GLY A 1 100 ? 2.224 0.023 -3.883 1.00 69.25 100 GLY A CA 1
ATOM 837 C C . GLY A 1 100 ? 2.880 -0.516 -5.166 1.00 69.25 100 GLY A C 1
ATOM 838 O O . GLY A 1 100 ? 3.209 0.271 -6.058 1.00 69.25 100 GLY A O 1
ATOM 839 N N . GLY A 1 101 ? 3.072 -1.835 -5.308 1.00 72.75 101 GLY A N 1
ATOM 840 C CA . GLY A 1 101 ? 3.599 -2.409 -6.548 1.00 72.75 101 GLY A CA 1
ATOM 841 C C . GLY A 1 101 ? 3.537 -3.935 -6.691 1.00 72.75 101 GLY A C 1
ATOM 842 O O . GLY A 1 101 ? 3.327 -4.662 -5.730 1.00 72.75 101 GLY A O 1
ATOM 843 N N . LYS A 1 102 ? 3.809 -4.364 -7.937 1.00 70.62 102 LYS A N 1
ATOM 844 C CA . LYS A 1 102 ? 3.858 -5.723 -8.533 1.00 70.62 102 LYS A CA 1
ATOM 845 C C . LYS A 1 102 ? 2.533 -6.332 -9.004 1.00 70.62 102 LYS A C 1
ATOM 847 O O . LYS A 1 102 ? 2.567 -7.017 -10.021 1.00 70.62 102 LYS A O 1
ATOM 852 N N . ALA A 1 103 ? 1.407 -6.028 -8.366 1.00 83.88 103 ALA A N 1
ATOM 853 C CA . ALA A 1 103 ? 0.092 -6.495 -8.815 1.00 83.88 103 ALA A CA 1
ATOM 854 C C . ALA A 1 103 ? -0.625 -5.467 -9.725 1.00 83.88 103 ALA A C 1
ATOM 856 O O . ALA A 1 103 ? -0.361 -4.258 -9.626 1.00 83.88 103 ALA A O 1
ATOM 857 N N . PRO A 1 104 ? -1.518 -5.909 -10.630 1.00 88.44 104 PRO A N 1
ATOM 858 C CA . PRO A 1 104 ? -2.455 -5.036 -11.334 1.00 88.44 104 PRO A CA 1
ATOM 859 C C . PRO A 1 104 ? -3.294 -4.195 -10.366 1.00 88.44 104 PRO A C 1
ATOM 861 O O . PRO A 1 104 ? -3.669 -4.649 -9.292 1.00 88.44 104 PRO A O 1
ATOM 864 N N . TRP A 1 105 ? -3.626 -2.959 -10.756 1.00 88.31 105 TRP A N 1
ATOM 865 C CA . TRP A 1 105 ? -4.354 -2.034 -9.875 1.00 88.31 105 TRP A CA 1
ATOM 866 C C . TRP A 1 105 ? -5.704 -2.583 -9.401 1.00 88.31 105 TRP A C 1
ATOM 868 O O . TRP A 1 105 ? -6.046 -2.416 -8.239 1.00 88.31 105 TRP A O 1
ATOM 878 N N . ALA A 1 106 ? -6.440 -3.269 -10.280 1.00 90.06 106 ALA A N 1
ATOM 879 C CA . ALA A 1 106 ? -7.710 -3.892 -9.918 1.00 90.06 106 ALA A CA 1
ATOM 880 C C . ALA A 1 106 ? -7.534 -4.937 -8.803 1.00 90.06 106 ALA A C 1
ATOM 882 O O . ALA A 1 106 ? -8.257 -4.899 -7.819 1.00 90.06 106 ALA A O 1
ATOM 883 N N . GLU A 1 107 ? -6.521 -5.801 -8.908 1.00 91.62 107 GLU A N 1
ATOM 884 C CA . GLU A 1 107 ? -6.219 -6.798 -7.875 1.00 91.62 107 GLU A CA 1
ATOM 885 C C . GLU A 1 107 ? -5.790 -6.143 -6.560 1.00 91.62 107 GLU A C 1
ATOM 887 O O . GLU A 1 107 ? -6.193 -6.596 -5.497 1.00 91.62 107 GLU A O 1
ATOM 892 N N . ILE A 1 108 ? -5.016 -5.052 -6.616 1.00 91.56 108 ILE A N 1
ATOM 893 C CA . ILE A 1 108 ? -4.634 -4.285 -5.419 1.00 91.56 108 ILE A CA 1
ATOM 894 C C . ILE A 1 108 ? -5.873 -3.762 -4.686 1.00 91.56 108 ILE A C 1
ATOM 896 O O . ILE A 1 108 ? -5.921 -3.824 -3.461 1.00 91.56 108 ILE A O 1
ATOM 900 N N . VAL A 1 109 ? -6.855 -3.239 -5.423 1.00 91.88 109 VAL A N 1
ATOM 901 C CA . VAL A 1 109 ? -8.102 -2.728 -4.840 1.00 91.88 109 VAL A CA 1
ATOM 902 C C . VAL A 1 109 ? -8.930 -3.864 -4.240 1.00 91.88 109 VAL A C 1
ATOM 904 O O . VAL A 1 109 ? -9.423 -3.714 -3.126 1.00 91.88 109 VAL A O 1
ATOM 907 N N . GLU A 1 110 ? -9.058 -5.002 -4.929 1.00 93.94 110 GLU A N 1
ATOM 908 C CA . GLU A 1 110 ? -9.774 -6.165 -4.385 1.00 93.94 110 GLU A CA 1
ATOM 909 C C . GLU A 1 110 ? -9.099 -6.734 -3.135 1.00 93.94 110 GLU A C 1
ATOM 911 O O . GLU A 1 110 ? -9.781 -7.094 -2.180 1.00 93.94 110 GLU A O 1
ATOM 916 N N . GLU A 1 111 ? -7.767 -6.763 -3.097 1.00 94.25 111 GLU A N 1
ATOM 917 C CA . GLU A 1 111 ? -7.035 -7.169 -1.900 1.00 94.25 111 GLU A CA 1
ATOM 918 C C . GLU A 1 111 ? -7.236 -6.166 -0.756 1.00 94.25 111 GLU A C 1
ATOM 920 O O . GLU A 1 111 ? -7.494 -6.567 0.375 1.00 94.25 111 GLU A O 1
ATOM 925 N N . ALA A 1 112 ? -7.216 -4.859 -1.045 1.00 94.06 112 ALA A N 1
ATOM 926 C CA . ALA A 1 112 ? -7.441 -3.815 -0.043 1.00 94.06 112 ALA A CA 1
ATOM 927 C C . ALA A 1 112 ? -8.807 -3.920 0.642 1.00 94.06 112 ALA A C 1
ATOM 929 O O . ALA A 1 112 ? -8.905 -3.626 1.830 1.00 94.06 112 ALA A O 1
ATOM 930 N N . LYS A 1 113 ? -9.844 -4.395 -0.062 1.00 94.81 113 LYS A N 1
ATOM 931 C CA . LYS A 1 113 ? -11.184 -4.628 0.511 1.00 94.81 113 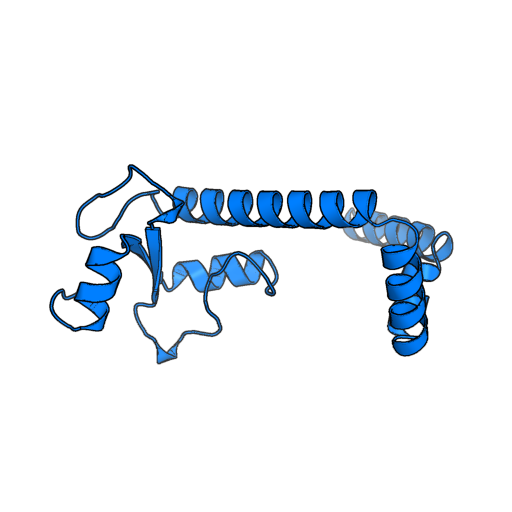LYS A CA 1
ATOM 932 C C . LYS A 1 113 ? -11.208 -5.671 1.629 1.00 94.81 113 LYS A C 1
ATOM 934 O O . LYS A 1 113 ? -12.131 -5.652 2.435 1.00 94.81 113 LYS A O 1
ATOM 939 N N . LYS A 1 114 ? -10.217 -6.562 1.689 1.00 95.12 114 LYS A N 1
ATOM 940 C CA . LYS A 1 114 ? -10.071 -7.567 2.757 1.00 95.12 114 LYS A CA 1
ATOM 941 C C . LYS A 1 114 ? -9.346 -7.017 3.990 1.00 95.12 114 LYS A C 1
ATOM 943 O O . LYS A 1 114 ? -9.154 -7.734 4.974 1.00 95.12 114 LYS A O 1
ATOM 948 N N . CYS A 1 115 ? -8.900 -5.766 3.919 1.00 95.56 115 CYS A N 1
ATOM 949 C CA . CYS A 1 115 ? -8.069 -5.138 4.925 1.00 95.56 115 CYS A CA 1
ATOM 950 C C . CYS A 1 115 ? -8.799 -4.010 5.650 1.00 95.56 115 CYS A C 1
ATOM 952 O O . CYS A 1 115 ? -9.732 -3.397 5.134 1.00 95.56 115 CYS A O 1
ATOM 954 N N . VAL A 1 116 ? -8.278 -3.664 6.821 1.00 96.12 116 VAL A N 1
ATOM 955 C CA . VAL A 1 116 ? -8.571 -2.410 7.514 1.00 96.12 116 VAL A CA 1
ATOM 956 C C . VAL A 1 116 ? -7.330 -1.530 7.550 1.00 96.12 116 VAL A C 1
ATOM 958 O O . VAL A 1 116 ? -6.196 -2.012 7.550 1.00 96.12 116 VAL A O 1
ATOM 961 N N . LEU A 1 117 ? -7.540 -0.218 7.563 1.00 97.44 117 LEU A N 1
ATOM 962 C CA . LEU A 1 117 ? -6.456 0.751 7.615 1.00 97.44 117 LEU A CA 1
ATOM 963 C C . LEU A 1 117 ? -6.114 1.072 9.074 1.00 97.44 117 LEU A C 1
ATOM 965 O O . LEU A 1 117 ? -6.961 1.577 9.811 1.00 97.44 117 LEU A O 1
ATOM 969 N N . LEU A 1 118 ? -4.880 0.805 9.494 1.00 98.00 118 LEU A N 1
ATOM 970 C CA . LEU A 1 118 ? -4.387 1.054 10.855 1.00 98.00 118 LEU A CA 1
ATOM 971 C C . LEU A 1 118 ? -3.137 1.926 10.826 1.00 98.00 118 LEU A C 1
ATOM 973 O O . LEU A 1 118 ? -2.410 1.905 9.845 1.00 98.00 118 LEU A O 1
ATOM 977 N N . CYS A 1 119 ? -2.854 2.694 11.879 1.00 98.06 119 CYS A N 1
ATOM 978 C CA . CYS A 1 119 ? -1.517 3.275 12.022 1.00 98.06 119 CYS A CA 1
ATOM 979 C C . CYS A 1 119 ? -0.513 2.192 12.427 1.00 98.06 119 CYS A C 1
ATOM 981 O O . CYS A 1 119 ? -0.915 1.184 13.001 1.00 98.06 119 CYS A O 1
ATOM 983 N N . SER A 1 120 ? 0.779 2.413 12.178 1.00 97.19 120 SER A N 1
ATOM 984 C CA . SER A 1 120 ? 1.824 1.428 12.479 1.00 97.19 120 SER A CA 1
ATOM 985 C C . SER A 1 120 ? 1.776 0.919 13.927 1.00 97.19 120 SER A C 1
ATOM 987 O O . SER A 1 120 ? 1.971 -0.268 14.143 1.00 97.19 120 SER A O 1
ATOM 989 N N . ASN A 1 121 ? 1.438 1.760 14.913 1.00 97.88 121 ASN A N 1
ATOM 990 C CA . ASN A 1 121 ? 1.322 1.319 16.310 1.00 97.88 121 ASN A CA 1
ATOM 991 C C . ASN A 1 121 ? 0.141 0.359 16.510 1.00 97.88 121 ASN A C 1
ATOM 993 O O . ASN A 1 121 ? 0.352 -0.778 16.913 1.00 97.88 121 ASN A O 1
ATOM 997 N N . CYS A 1 122 ? -1.080 0.776 16.148 1.00 98.25 122 CYS A N 1
ATOM 998 C CA . CYS A 1 122 ? -2.261 -0.081 16.287 1.00 98.25 122 CYS A CA 1
ATOM 999 C C . CYS A 1 122 ? -2.158 -1.344 15.427 1.00 98.25 122 CYS A C 1
ATOM 1001 O O . CYS A 1 122 ? -2.670 -2.385 15.811 1.00 98.25 122 CYS A O 1
ATOM 1003 N N . HIS A 1 123 ? -1.490 -1.275 14.272 1.00 97.06 123 HIS A N 1
ATOM 1004 C CA . HIS A 1 123 ? -1.216 -2.450 13.452 1.00 97.06 123 HIS A CA 1
ATOM 1005 C C . HIS A 1 123 ? -0.400 -3.491 14.223 1.00 97.06 123 HIS A C 1
ATOM 1007 O O . HIS A 1 123 ? -0.769 -4.660 14.232 1.00 97.06 123 HIS A O 1
ATOM 1013 N N . ARG A 1 124 ? 0.675 -3.066 14.901 1.00 97.44 124 ARG A N 1
ATOM 1014 C CA . ARG A 1 124 ? 1.486 -3.955 15.745 1.00 97.44 124 ARG A CA 1
ATOM 1015 C C . ARG A 1 124 ? 0.717 -4.460 16.958 1.00 97.44 124 ARG A C 1
ATOM 1017 O O . ARG A 1 124 ? 0.784 -5.640 17.254 1.00 97.44 124 ARG A O 1
ATOM 1024 N N . GLU A 1 125 ? -0.043 -3.598 17.625 1.00 97.88 125 GLU A N 1
ATOM 1025 C CA . GLU A 1 125 ? -0.858 -3.996 18.780 1.00 97.88 125 GLU A CA 1
ATOM 1026 C C . GLU A 1 125 ? -1.898 -5.061 18.410 1.00 97.88 125 GLU A C 1
ATOM 1028 O O . GLU A 1 125 ? -2.122 -5.985 19.185 1.00 97.88 125 GLU A O 1
ATOM 1033 N N . VAL A 1 126 ? -2.500 -4.976 17.220 1.00 96.50 126 VAL A N 1
ATOM 1034 C CA . VAL A 1 126 ? -3.396 -6.024 16.711 1.00 96.50 126 VAL A CA 1
ATOM 1035 C C . VAL A 1 126 ? -2.632 -7.312 16.396 1.00 96.50 126 VAL A C 1
ATOM 1037 O O . VAL A 1 126 ? -3.092 -8.387 16.767 1.00 96.50 126 VAL A O 1
ATOM 1040 N N . GLU A 1 127 ? -1.469 -7.232 15.740 1.00 93.94 127 GLU A N 1
ATOM 1041 C CA . GLU A 1 127 ? -0.640 -8.415 15.445 1.00 93.94 127 GLU A CA 1
ATOM 1042 C C . GLU A 1 127 ? -0.201 -9.162 16.718 1.00 93.94 127 GLU A C 1
ATOM 1044 O O . GLU A 1 127 ? -0.176 -10.390 16.720 1.00 93.94 127 GLU A O 1
ATOM 1049 N N . GLU A 1 128 ? 0.084 -8.434 17.801 1.00 96.06 128 GLU A N 1
ATOM 1050 C CA . GLU A 1 128 ? 0.446 -8.984 19.118 1.00 96.06 128 GLU A CA 1
ATOM 1051 C C . GLU A 1 128 ? -0.777 -9.376 19.976 1.00 96.06 128 GLU A C 1
ATOM 1053 O O . GLU A 1 128 ? -0.627 -9.837 21.107 1.00 96.06 128 GLU A O 1
ATOM 1058 N N . GLY A 1 129 ? -2.002 -9.186 19.472 1.00 94.19 129 GLY A N 1
ATOM 1059 C CA . GLY A 1 129 ? -3.235 -9.537 20.182 1.00 94.19 129 GLY A CA 1
ATOM 1060 C C . GLY A 1 129 ? -3.605 -8.609 21.347 1.00 94.19 129 GLY A C 1
ATOM 1061 O O . GLY A 1 129 ? -4.467 -8.957 22.151 1.00 94.19 129 GLY A O 1
ATOM 1062 N N . LEU A 1 130 ? -2.994 -7.423 21.441 1.00 95.56 130 LEU A N 1
ATOM 1063 C CA . LEU A 1 130 ? -3.334 -6.394 22.434 1.00 95.56 130 LEU A CA 1
ATOM 1064 C C . LEU A 1 130 ? -4.638 -5.662 22.086 1.00 95.56 130 LEU A C 1
ATOM 1066 O O . LEU A 1 130 ? -5.318 -5.143 22.971 1.00 95.56 130 LEU A O 1
ATOM 1070 N N . ILE A 1 131 ? -4.987 -5.615 20.797 1.00 93.75 131 ILE A N 1
ATOM 1071 C CA . ILE A 1 131 ? -6.222 -5.014 20.284 1.00 93.75 131 ILE A CA 1
ATOM 1072 C C . ILE A 1 131 ? -6.958 -6.040 19.427 1.00 93.75 131 ILE A C 1
ATOM 1074 O O . ILE A 1 131 ? -6.377 -6.649 18.535 1.00 93.75 131 ILE A O 1
ATOM 1078 N N . SER A 1 132 ? -8.256 -6.205 19.679 1.00 90.38 132 SER A N 1
ATOM 1079 C CA . SER A 1 132 ? -9.151 -7.023 18.852 1.00 90.38 132 SER A CA 1
ATOM 1080 C C . SER A 1 132 ? -9.849 -6.166 17.790 1.00 90.38 132 SER A C 1
ATOM 1082 O O . SER A 1 132 ? -10.220 -5.023 18.070 1.00 90.38 132 SER A O 1
ATOM 1084 N N . LEU A 1 133 ? -10.027 -6.718 16.585 1.00 86.50 133 LEU A N 1
ATOM 1085 C CA . LEU A 1 133 ? -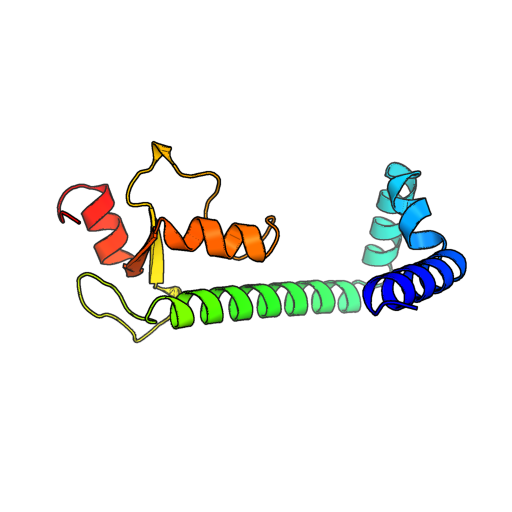10.686 -6.082 15.435 1.00 86.50 133 LEU A CA 1
ATOM 1086 C C . LEU A 1 133 ? -11.959 -6.809 15.014 1.00 86.50 133 LEU A C 1
ATOM 1088 O O . LEU A 1 133 ? -11.994 -8.050 15.159 1.00 86.50 133 LEU A O 1
#

Radius of gyration: 20.62 Å; Cα contacts (8 Å, |Δi|>4): 98; chains: 1; bounding box: 43×30×58 Å

Foldseek 3Di:
DDPVVVVVVVVVVVCVVVVVVVCCVVVVVVVVVVVVVVCVVCVPVVVVVVVVLVVQLVVLQLVLCVVLVQAAPPPGHRPDSVQKAWAAPDPVPAPDGLRSDDDDPVVSNVNSVRTHIHGNVVSVCVVVVVDDD